Protein AF-A0AAP0M614-F1 (afdb_monomer)

Mean predicted aligned error: 12.53 Å

Organism: NCBI:txid2935761

Foldseek 3Di:
DPVVVLVVLVVQLVVLCCCPVPPHLCSVVVVVDDSVRSVVSNVVSVVSPPPDVVNVCVVPDPPPDDDDD

Structure (mmCIF, N/CA/C/O backbone):
data_AF-A0AAP0M614-F1
#
_entry.id   AF-A0AAP0M614-F1
#
loop_
_atom_site.group_PDB
_atom_site.id
_atom_site.type_symbol
_atom_site.label_atom_id
_atom_site.label_alt_id
_atom_site.label_comp_id
_atom_site.label_asym_id
_atom_site.label_entity_id
_atom_site.label_seq_id
_atom_site.pdbx_PDB_ins_code
_atom_site.Cartn_x
_atom_site.Cartn_y
_atom_site.Cartn_z
_atom_site.occupancy
_atom_site.B_iso_or_equiv
_atom_site.auth_seq_id
_atom_site.auth_comp_id
_atom_site.auth_asym_id
_atom_site.auth_atom_id
_atom_site.pdbx_PDB_model_num
ATOM 1 N N . MET A 1 1 ? 20.590 -15.206 -13.296 1.00 45.03 1 MET A N 1
ATOM 2 C CA . MET A 1 1 ? 20.209 -15.208 -11.869 1.00 45.03 1 MET A CA 1
ATOM 3 C C . MET A 1 1 ? 19.863 -13.776 -11.469 1.00 45.03 1 MET A C 1
ATOM 5 O O . MET A 1 1 ? 20.657 -13.132 -10.806 1.00 45.03 1 MET A O 1
ATOM 9 N N . GLY A 1 2 ? 18.762 -13.219 -11.984 1.00 54.16 2 GLY A N 1
ATOM 10 C CA . GLY A 1 2 ? 18.483 -11.783 -11.801 1.00 54.16 2 GLY A CA 1
ATOM 11 C C . GLY A 1 2 ? 17.108 -11.288 -12.254 1.00 54.16 2 GLY A C 1
ATOM 12 O O . GLY A 1 2 ? 16.933 -10.083 -12.364 1.00 54.16 2 GLY A O 1
ATOM 13 N N . LEU A 1 3 ? 16.162 -12.188 -12.542 1.00 56.50 3 LEU A N 1
ATOM 14 C CA . LEU A 1 3 ? 14.770 -11.825 -12.848 1.00 56.50 3 LEU A CA 1
ATOM 15 C C . LEU A 1 3 ? 13.817 -12.326 -11.753 1.00 56.50 3 LEU A C 1
ATOM 17 O O . LEU A 1 3 ? 12.945 -11.581 -11.336 1.00 56.50 3 LEU A O 1
ATOM 21 N N . GLU A 1 4 ? 14.073 -13.511 -11.188 1.00 57.88 4 GLU A N 1
ATOM 22 C CA . GLU A 1 4 ? 13.226 -14.100 -10.136 1.00 57.88 4 GLU A CA 1
ATOM 23 C C . GLU A 1 4 ? 13.123 -13.240 -8.860 1.00 57.88 4 GLU A C 1
ATOM 25 O O . GLU A 1 4 ? 12.055 -13.157 -8.265 1.00 57.88 4 GLU A O 1
ATOM 30 N N . GLU A 1 5 ? 14.193 -12.544 -8.462 1.00 59.00 5 GLU A N 1
ATOM 31 C CA . GLU A 1 5 ? 14.165 -11.632 -7.303 1.00 59.00 5 GLU A CA 1
ATOM 32 C C . GLU A 1 5 ? 13.309 -10.384 -7.583 1.00 59.00 5 GLU A C 1
ATOM 34 O O . GLU A 1 5 ? 12.590 -9.898 -6.713 1.00 59.00 5 GLU A O 1
ATOM 39 N N . ALA A 1 6 ? 13.356 -9.876 -8.820 1.00 63.25 6 ALA A N 1
ATOM 40 C CA . ALA A 1 6 ? 12.578 -8.711 -9.227 1.00 63.25 6 ALA A CA 1
ATOM 41 C C . ALA A 1 6 ? 11.080 -9.040 -9.319 1.00 63.25 6 ALA A C 1
ATOM 43 O O . ALA A 1 6 ? 10.256 -8.205 -8.947 1.00 63.25 6 ALA A O 1
ATOM 44 N N . ASP A 1 7 ? 10.734 -10.256 -9.750 1.00 72.19 7 ASP A N 1
ATOM 45 C CA . ASP A 1 7 ? 9.348 -10.732 -9.790 1.00 72.19 7 ASP A CA 1
ATOM 46 C C . ASP A 1 7 ? 8.758 -10.864 -8.376 1.00 72.19 7 ASP A C 1
ATOM 48 O O . ASP A 1 7 ? 7.656 -10.379 -8.121 1.00 72.19 7 ASP A O 1
ATOM 52 N N . ILE A 1 8 ? 9.518 -11.412 -7.417 1.00 79.38 8 ILE A N 1
ATOM 53 C CA . ILE A 1 8 ? 9.081 -11.511 -6.012 1.00 79.38 8 ILE A CA 1
ATOM 54 C C . ILE A 1 8 ? 8.840 -10.121 -5.411 1.00 79.38 8 ILE A C 1
ATOM 56 O O . ILE A 1 8 ? 7.834 -9.907 -4.731 1.00 79.38 8 ILE A O 1
ATOM 60 N N . VAL A 1 9 ? 9.737 -9.164 -5.667 1.00 81.06 9 VAL A N 1
ATOM 61 C CA . VAL A 1 9 ? 9.579 -7.781 -5.192 1.00 81.06 9 VAL A CA 1
ATOM 62 C C . VAL A 1 9 ? 8.354 -7.118 -5.825 1.00 81.06 9 VAL A C 1
ATOM 64 O O . VAL A 1 9 ? 7.590 -6.456 -5.120 1.00 81.06 9 VAL A O 1
ATOM 67 N N . LEU A 1 10 ? 8.118 -7.330 -7.122 1.00 84.62 10 LEU A N 1
ATOM 68 C CA . LEU A 1 10 ? 6.960 -6.781 -7.826 1.00 84.62 10 LEU A CA 1
ATOM 69 C C . LEU A 1 10 ? 5.640 -7.324 -7.264 1.00 84.62 10 LEU A C 1
ATOM 71 O O . LEU A 1 10 ? 4.719 -6.547 -6.997 1.00 84.62 10 LEU A O 1
ATOM 75 N N . ASP A 1 11 ? 5.544 -8.637 -7.063 1.00 86.94 11 ASP A N 1
ATOM 76 C CA . ASP A 1 11 ? 4.342 -9.270 -6.517 1.00 86.94 11 ASP A CA 1
ATOM 77 C C . ASP A 1 11 ? 4.113 -8.896 -5.049 1.00 86.94 11 ASP A C 1
ATOM 79 O O . ASP A 1 11 ? 2.983 -8.594 -4.653 1.00 86.94 11 ASP A O 1
ATOM 83 N N . CYS A 1 12 ? 5.184 -8.827 -4.252 1.00 88.81 12 CYS A N 1
ATOM 84 C CA . CYS A 1 12 ? 5.123 -8.359 -2.870 1.00 88.81 12 CYS A CA 1
ATOM 85 C C . CYS A 1 12 ? 4.589 -6.922 -2.803 1.00 88.81 12 CYS A C 1
ATOM 87 O O . CYS A 1 12 ? 3.611 -6.646 -2.106 1.00 88.81 12 CYS A O 1
ATOM 89 N N . CYS A 1 13 ? 5.160 -6.010 -3.590 1.00 90.75 13 CYS A N 1
ATOM 90 C CA . CYS A 1 13 ? 4.744 -4.614 -3.577 1.00 90.75 13 CYS A CA 1
ATOM 91 C C . CYS A 1 13 ? 3.343 -4.390 -4.142 1.00 90.75 13 CYS A C 1
ATOM 93 O O . CYS A 1 13 ? 2.623 -3.525 -3.645 1.00 90.75 13 CYS A O 1
ATOM 95 N N . ARG A 1 14 ? 2.897 -5.215 -5.095 1.00 89.06 14 ARG A N 1
ATOM 96 C CA . ARG A 1 14 ? 1.499 -5.228 -5.542 1.00 89.06 14 ARG A CA 1
ATOM 97 C C . ARG A 1 14 ? 0.550 -5.634 -4.411 1.00 89.06 14 ARG A C 1
ATOM 99 O O . ARG A 1 14 ? -0.494 -5.007 -4.242 1.00 89.06 14 ARG A O 1
ATOM 106 N N . ALA A 1 15 ? 0.893 -6.662 -3.635 1.00 89.88 15 ALA A N 1
ATOM 107 C CA . ALA A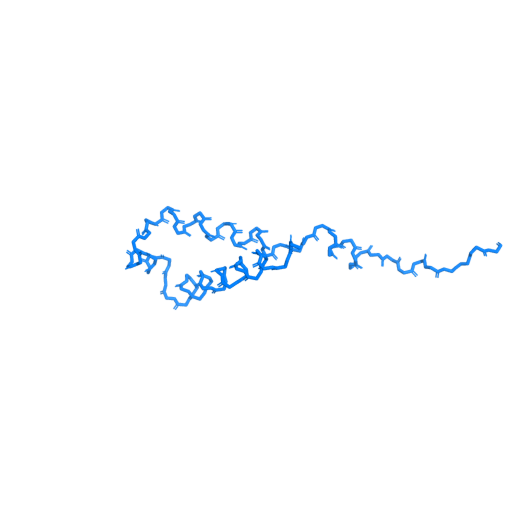 1 15 ? 0.077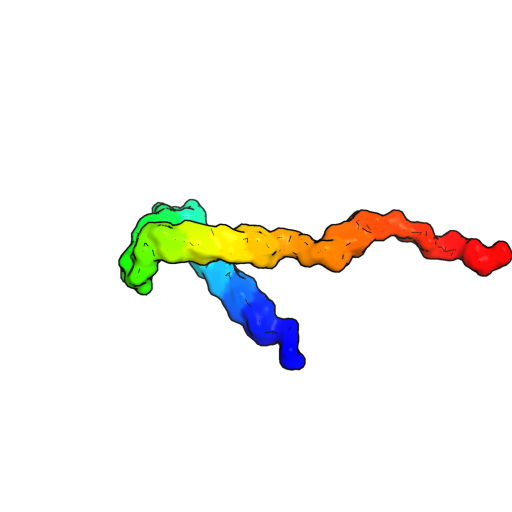 -7.092 -2.502 1.00 89.88 15 ALA A CA 1
ATOM 108 C C . ALA A 1 15 ? -0.009 -6.001 -1.426 1.00 89.88 15 ALA A C 1
ATOM 110 O O . ALA A 1 15 ? -1.104 -5.703 -0.941 1.00 89.88 15 ALA A O 1
ATOM 111 N N . ILE A 1 16 ? 1.123 -5.364 -1.107 1.00 90.00 16 ILE A N 1
ATOM 112 C CA . ILE A 1 16 ? 1.160 -4.216 -0.200 1.00 90.00 16 ILE A CA 1
ATOM 113 C C . ILE A 1 16 ? 0.281 -3.095 -0.755 1.00 90.00 16 ILE A C 1
ATOM 115 O O . ILE A 1 16 ? -0.621 -2.656 -0.054 1.00 90.00 16 ILE A O 1
ATOM 119 N N . ASP A 1 17 ? 0.418 -2.670 -2.009 1.00 87.62 17 ASP A N 1
ATOM 120 C CA . ASP A 1 17 ? -0.441 -1.607 -2.549 1.00 87.62 17 ASP A CA 1
ATOM 121 C C . ASP A 1 17 ? -1.942 -1.919 -2.395 1.00 87.62 17 ASP A C 1
ATOM 123 O O . ASP A 1 17 ? -2.690 -1.114 -1.834 1.00 87.62 17 ASP A O 1
ATOM 127 N N . ILE A 1 18 ? -2.372 -3.133 -2.759 1.00 87.25 18 ILE A N 1
ATOM 128 C CA . ILE A 1 18 ? -3.777 -3.550 -2.656 1.00 87.25 18 ILE A CA 1
ATOM 129 C C . ILE A 1 18 ? -4.290 -3.421 -1.219 1.00 87.25 18 ILE A C 1
ATOM 131 O O . ILE A 1 18 ? -5.302 -2.751 -0.995 1.00 87.25 18 ILE A O 1
ATOM 135 N N . ILE A 1 19 ? -3.590 -4.018 -0.249 1.00 87.44 19 ILE A N 1
ATOM 136 C CA . ILE A 1 19 ? -4.003 -4.033 1.166 1.00 87.44 19 ILE A CA 1
ATOM 137 C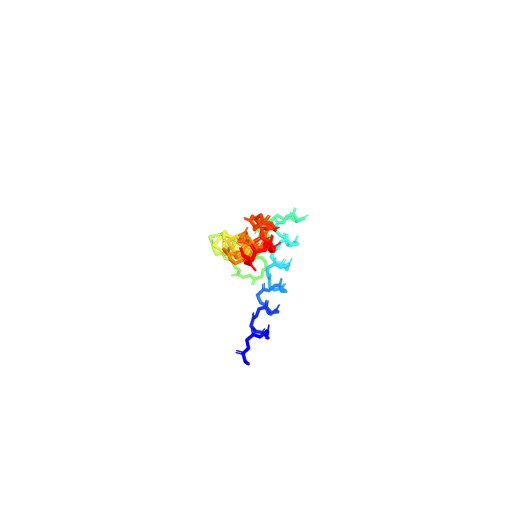 C . ILE A 1 19 ? -4.100 -2.606 1.713 1.00 87.44 19 ILE A C 1
ATOM 139 O O . ILE A 1 19 ? -5.003 -2.248 2.474 1.00 87.44 19 IL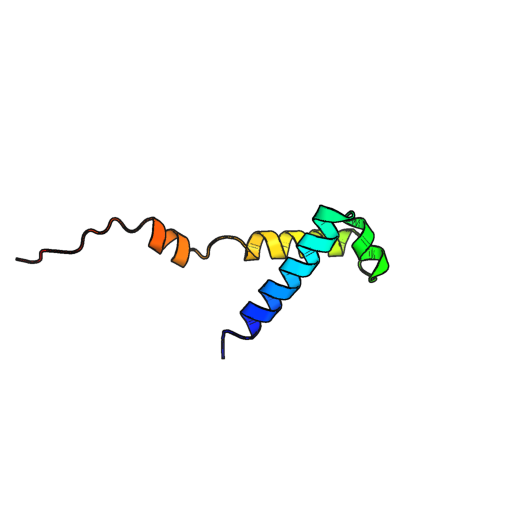E A O 1
ATOM 143 N N . THR A 1 20 ? -3.154 -1.772 1.310 1.00 82.88 20 THR A N 1
ATOM 144 C CA . THR A 1 20 ? -2.830 -0.551 2.032 1.00 82.88 20 THR A CA 1
ATOM 145 C C . THR A 1 20 ? -3.485 0.677 1.366 1.00 82.88 20 THR A C 1
ATOM 147 O O . THR A 1 20 ? -3.682 1.687 2.041 1.00 82.88 20 THR A O 1
ATOM 150 N N . CYS A 1 21 ? -3.871 0.609 0.081 1.00 79.81 21 CYS A N 1
ATOM 151 C CA . CYS A 1 21 ? -4.678 1.620 -0.627 1.00 79.81 21 CYS A CA 1
ATOM 152 C C . CYS A 1 21 ? -6.189 1.327 -0.622 1.00 79.81 21 CYS A C 1
ATOM 154 O O . CYS A 1 21 ? -6.9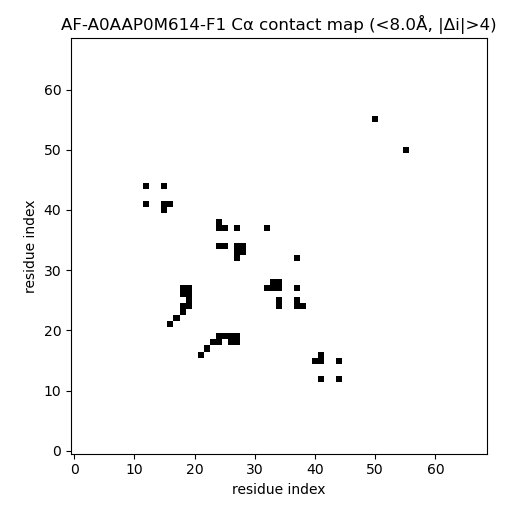73 2.272 -0.586 1.00 79.81 21 CYS A O 1
ATOM 156 N N . ASN A 1 22 ? -6.619 0.057 -0.648 1.00 73.31 22 ASN A N 1
ATOM 157 C CA . ASN A 1 22 ? -8.048 -0.275 -0.790 1.00 73.31 22 ASN A CA 1
ATOM 158 C C . ASN A 1 22 ? -8.754 -0.575 0.535 1.00 73.31 22 ASN A C 1
ATOM 160 O O . ASN A 1 22 ? -9.979 -0.489 0.592 1.00 73.31 22 ASN A O 1
ATOM 164 N N . CYS A 1 23 ? -8.018 -0.943 1.587 1.00 66.88 23 CYS A N 1
ATOM 165 C CA . CYS A 1 23 ? -8.632 -1.360 2.846 1.00 66.88 23 CYS A CA 1
ATOM 166 C C . CYS A 1 23 ? -8.329 -0.397 3.993 1.00 66.88 23 CYS A C 1
ATOM 168 O O . CYS A 1 23 ? -9.265 0.211 4.493 1.00 66.88 23 CYS A O 1
ATOM 170 N N . TRP A 1 24 ? -7.058 -0.269 4.397 1.00 77.12 24 TRP A N 1
ATOM 171 C CA . TRP A 1 24 ? -6.471 0.750 5.295 1.00 77.12 24 TRP A CA 1
ATOM 172 C C . TRP A 1 24 ? -5.088 0.224 5.735 1.00 77.12 24 TRP A C 1
ATOM 174 O O . TRP A 1 24 ? -4.968 -0.982 5.955 1.00 77.12 24 TRP A O 1
ATOM 184 N N . PRO A 1 25 ? -4.050 1.055 5.958 1.00 69.19 25 PRO A N 1
ATOM 185 C CA . PRO A 1 25 ? -2.730 0.563 6.374 1.00 69.19 25 PRO A CA 1
ATOM 186 C C . PRO A 1 25 ? -2.724 -0.308 7.636 1.00 69.19 25 PRO A C 1
ATOM 188 O O . PRO A 1 25 ? -1.952 -1.256 7.743 1.00 69.19 25 PRO A O 1
ATOM 191 N N . ALA A 1 26 ? -3.640 -0.048 8.570 1.00 78.56 26 AL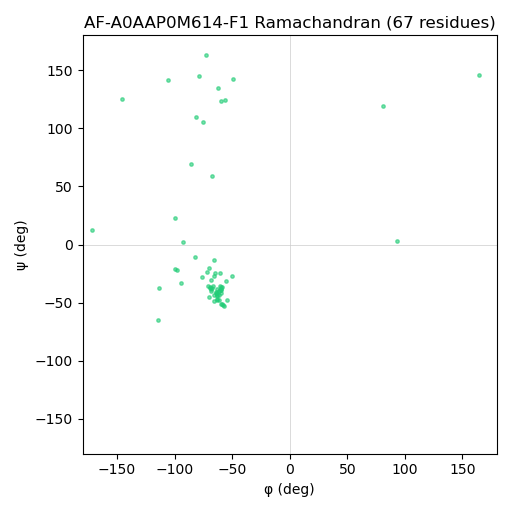A A N 1
ATOM 192 C CA . ALA A 1 26 ? -3.814 -0.872 9.766 1.00 78.56 26 ALA A CA 1
ATOM 193 C C . ALA A 1 26 ? -4.306 -2.301 9.474 1.00 78.56 26 ALA A C 1
ATOM 195 O O . ALA A 1 26 ? -4.207 -3.145 10.355 1.00 78.56 26 ALA A O 1
ATOM 196 N N . MET A 1 27 ? -4.787 -2.626 8.270 1.00 85.81 27 MET A N 1
ATOM 197 C CA . MET A 1 27 ? -5.149 -4.004 7.914 1.00 85.81 27 MET A CA 1
ATOM 198 C C . MET A 1 27 ? -3.928 -4.937 7.894 1.00 85.81 27 MET A C 1
ATOM 200 O O . MET A 1 27 ? -4.069 -6.124 8.181 1.00 85.81 27 MET A O 1
ATOM 204 N N . LEU A 1 28 ? -2.717 -4.402 7.689 1.00 88.50 28 LEU A N 1
ATOM 205 C CA . LEU A 1 28 ? -1.471 -5.166 7.836 1.00 88.50 28 LEU A CA 1
ATOM 206 C C . LEU A 1 28 ? -1.282 -5.719 9.260 1.00 88.50 28 LEU A C 1
ATOM 208 O O . LEU A 1 28 ? -0.664 -6.768 9.428 1.00 88.50 28 LEU A O 1
ATOM 212 N N . THR A 1 29 ? -1.898 -5.100 10.274 1.00 88.12 29 THR A N 1
ATOM 213 C CA . THR A 1 29 ? -1.870 -5.619 11.654 1.00 88.12 29 THR A CA 1
ATOM 214 C C . THR A 1 29 ? -2.586 -6.951 11.819 1.00 88.12 29 THR A C 1
ATOM 216 O O . THR A 1 29 ? -2.185 -7.763 12.648 1.00 88.12 29 THR A O 1
ATOM 219 N N . SER A 1 30 ? -3.576 -7.246 10.970 1.00 89.62 30 SER A N 1
ATOM 220 C CA . SER A 1 30 ? -4.233 -8.560 10.947 1.00 89.62 30 SER A CA 1
ATOM 221 C C . SER A 1 30 ? -3.323 -9.664 10.398 1.00 89.62 30 SER A C 1
ATOM 223 O O . SER A 1 30 ? -3.554 -10.837 10.673 1.00 89.62 30 SER A O 1
ATOM 225 N N . LEU A 1 31 ? -2.276 -9.293 9.653 1.00 90.12 31 LEU A N 1
ATOM 226 C CA . LEU A 1 31 ? -1.235 -10.197 9.156 1.00 90.12 31 LEU A CA 1
ATOM 227 C C . LEU A 1 31 ? -0.024 -10.274 10.103 1.00 90.12 31 LEU A C 1
ATOM 229 O O . LEU A 1 31 ? 0.942 -10.967 9.799 1.00 90.12 31 LEU A O 1
ATOM 233 N N . GLY A 1 32 ? -0.077 -9.583 11.247 1.00 92.38 32 GLY A N 1
ATOM 234 C CA . GLY A 1 32 ? 0.972 -9.598 12.267 1.00 92.38 32 GLY A CA 1
ATOM 235 C C . GLY A 1 32 ? 2.014 -8.486 12.148 1.00 92.38 32 GLY A C 1
ATOM 236 O O . GLY A 1 32 ? 2.928 -8.453 12.964 1.00 92.38 32 GLY A O 1
ATOM 237 N N . PHE A 1 33 ? 1.877 -7.562 11.192 1.00 91.62 33 PHE A N 1
ATOM 238 C CA . PHE A 1 33 ? 2.752 -6.391 11.115 1.00 91.62 33 PHE A CA 1
ATOM 239 C C . PHE A 1 33 ? 2.332 -5.318 12.116 1.00 91.62 33 PHE A C 1
ATOM 241 O O . PHE A 1 33 ? 1.153 -5.059 12.341 1.00 91.62 33 PHE A O 1
ATOM 248 N N . THR A 1 34 ? 3.289 -4.601 12.673 1.00 92.12 34 THR A N 1
ATOM 249 C CA . THR A 1 34 ? 3.013 -3.342 13.361 1.00 92.12 34 THR A CA 1
ATOM 250 C C . THR A 1 34 ? 2.675 -2.238 12.356 1.00 92.12 34 THR A C 1
ATOM 252 O O . THR A 1 34 ? 2.969 -2.322 11.160 1.00 92.12 34 THR A O 1
ATOM 255 N N . ALA A 1 35 ? 2.064 -1.155 12.843 1.00 87.38 35 ALA A N 1
ATOM 256 C CA . ALA A 1 35 ? 1.819 0.022 12.013 1.00 87.38 35 ALA A CA 1
ATOM 257 C C . ALA A 1 35 ? 3.128 0.610 11.452 1.00 87.38 35 ALA A C 1
ATOM 259 O O . ALA A 1 35 ? 3.154 1.067 10.313 1.00 87.38 35 ALA A O 1
ATOM 260 N N . GLU A 1 36 ? 4.217 0.581 12.224 1.00 91.00 36 GLU A N 1
ATOM 261 C CA . GLU A 1 36 ? 5.530 1.058 11.780 1.00 91.00 36 GLU A CA 1
ATOM 262 C C . GLU A 1 36 ? 6.098 0.188 10.652 1.00 91.00 36 GLU A C 1
ATOM 264 O O . GLU A 1 36 ? 6.456 0.713 9.599 1.00 91.00 36 GLU A O 1
ATOM 269 N N . GLU A 1 37 ? 6.081 -1.138 10.803 1.00 91.75 37 GLU A N 1
ATOM 270 C CA . GLU A 1 37 ? 6.543 -2.063 9.758 1.00 91.75 37 GLU A CA 1
ATOM 271 C C . GLU A 1 37 ? 5.745 -1.919 8.457 1.00 91.75 37 GLU A C 1
ATOM 273 O O . GLU A 1 37 ? 6.326 -1.933 7.371 1.00 91.75 37 GLU A O 1
ATOM 278 N N . GLY A 1 38 ? 4.428 -1.706 8.546 1.00 88.44 38 GLY A N 1
ATOM 279 C CA . GLY A 1 38 ? 3.597 -1.442 7.371 1.00 88.44 38 GLY A CA 1
ATOM 280 C C 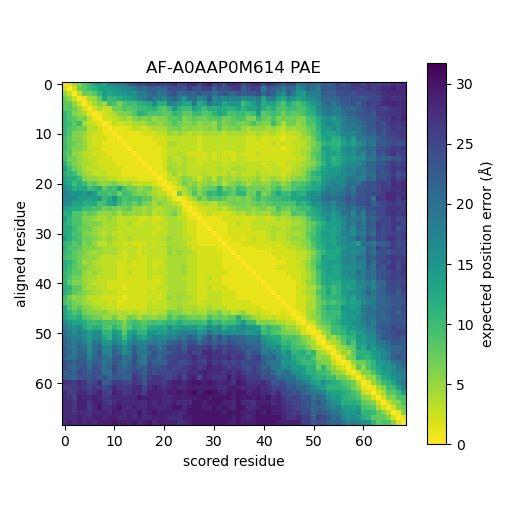. GLY A 1 38 ? 3.974 -0.148 6.638 1.00 88.44 38 GLY A C 1
ATOM 281 O O . GLY A 1 38 ? 3.992 -0.119 5.406 1.00 88.44 38 GLY A O 1
ATOM 282 N N . ASN A 1 39 ? 4.327 0.912 7.372 1.00 87.88 39 ASN A N 1
ATOM 283 C CA . ASN A 1 39 ? 4.818 2.159 6.775 1.00 87.88 39 ASN A CA 1
ATOM 284 C C . ASN A 1 39 ? 6.202 1.981 6.129 1.00 87.88 39 ASN A C 1
ATOM 286 O O . ASN A 1 39 ? 6.444 2.521 5.050 1.00 87.88 39 ASN A O 1
ATOM 290 N N . ILE A 1 40 ? 7.090 1.192 6.743 1.00 90.81 40 ILE A N 1
ATOM 291 C CA . ILE A 1 40 ? 8.411 0.869 6.182 1.00 90.81 40 ILE A CA 1
ATOM 292 C C . ILE A 1 40 ? 8.263 0.092 4.865 1.00 90.81 40 ILE A C 1
ATOM 294 O O . ILE A 1 40 ? 8.882 0.458 3.866 1.00 90.81 40 ILE A O 1
ATOM 298 N N . LEU A 1 41 ? 7.411 -0.940 4.836 1.00 90.00 41 LEU A N 1
ATOM 299 C CA . LEU A 1 41 ? 7.127 -1.731 3.631 1.00 90.00 41 LEU A CA 1
ATOM 300 C C . LEU A 1 41 ? 6.557 -0.874 2.500 1.00 90.00 41 LEU A C 1
ATOM 302 O O . LEU A 1 41 ? 6.979 -1.011 1.353 1.00 90.00 41 LEU A O 1
ATOM 306 N N . ARG A 1 42 ? 5.645 0.051 2.820 1.00 87.12 42 ARG A N 1
ATOM 307 C CA . ARG A 1 42 ? 5.146 1.029 1.848 1.00 87.12 42 ARG A CA 1
ATOM 308 C C . ARG A 1 42 ? 6.288 1.854 1.259 1.00 87.12 42 ARG A C 1
ATOM 310 O O . ARG A 1 42 ? 6.428 1.908 0.043 1.00 87.12 42 ARG A O 1
ATOM 317 N N . GLY A 1 43 ? 7.118 2.448 2.118 1.00 87.44 43 GLY A N 1
ATOM 318 C CA . GLY A 1 43 ? 8.238 3.278 1.680 1.00 87.44 43 GLY A CA 1
ATOM 319 C C . GLY A 1 43 ? 9.233 2.517 0.798 1.00 87.44 43 GLY A C 1
ATOM 320 O O . GLY A 1 43 ? 9.733 3.069 -0.181 1.00 87.44 43 GLY A O 1
ATOM 321 N N . TYR A 1 44 ? 9.475 1.235 1.091 1.00 89.62 44 TYR A N 1
ATOM 322 C CA . TYR A 1 44 ? 10.277 0.361 0.234 1.00 89.62 44 TYR A CA 1
ATOM 323 C C . TYR A 1 44 ? 9.650 0.191 -1.156 1.00 89.62 44 TYR A C 1
ATOM 325 O O . TYR A 1 44 ? 10.331 0.357 -2.167 1.00 89.62 44 TYR A O 1
ATOM 333 N N . CYS A 1 45 ? 8.352 -0.099 -1.217 1.00 88.38 45 CYS A N 1
ATOM 334 C CA . CYS A 1 45 ? 7.652 -0.320 -2.476 1.00 88.38 45 CYS A CA 1
ATOM 335 C C . CYS A 1 45 ? 7.535 0.938 -3.338 1.00 88.38 45 CYS A C 1
ATOM 337 O O . CYS A 1 45 ? 7.705 0.857 -4.557 1.00 88.38 45 CYS A O 1
ATOM 339 N N . ASP A 1 46 ? 7.329 2.101 -2.722 1.00 84.94 46 ASP A N 1
ATOM 340 C CA . ASP A 1 46 ? 7.314 3.385 -3.424 1.00 84.94 46 ASP A CA 1
ATOM 341 C C . ASP A 1 46 ? 8.690 3.685 -4.046 1.00 84.94 46 ASP A C 1
ATOM 343 O O . ASP A 1 46 ? 8.784 4.097 -5.204 1.00 84.94 46 ASP A O 1
ATOM 347 N N . ALA A 1 47 ? 9.775 3.403 -3.314 1.00 83.81 47 ALA A N 1
ATOM 348 C CA . ALA A 1 47 ? 11.142 3.552 -3.810 1.00 83.81 47 ALA A CA 1
ATOM 349 C C . ALA A 1 47 ? 11.498 2.522 -4.896 1.00 83.81 47 ALA A C 1
ATOM 351 O O . ALA A 1 47 ? 12.178 2.861 -5.863 1.00 83.81 47 ALA A O 1
ATOM 352 N N . SER A 1 48 ? 11.019 1.281 -4.771 1.00 74.94 48 SER A N 1
ATOM 353 C CA . SER A 1 48 ? 11.220 0.223 -5.768 1.00 74.94 48 SER A CA 1
ATOM 354 C C . SER A 1 48 ? 10.406 0.442 -7.048 1.00 74.94 48 SER A C 1
ATOM 356 O O . SER A 1 48 ? 10.779 -0.074 -8.100 1.00 74.94 48 SER A O 1
ATOM 358 N N . SER A 1 49 ? 9.305 1.194 -6.970 1.00 68.44 49 SER A N 1
ATOM 359 C CA . SER A 1 49 ? 8.478 1.575 -8.124 1.00 68.44 49 SER A CA 1
ATOM 360 C C . SER A 1 49 ? 9.038 2.782 -8.879 1.00 68.44 49 SER A C 1
ATOM 362 O O . SER A 1 49 ? 8.573 3.094 -9.979 1.00 68.44 49 SER A O 1
ATOM 364 N N . ALA A 1 50 ? 10.037 3.473 -8.318 1.00 64.94 50 ALA A N 1
ATOM 365 C CA . ALA A 1 50 ? 10.719 4.546 -9.019 1.00 64.94 50 ALA A CA 1
ATOM 366 C C . ALA A 1 50 ? 11.405 3.982 -10.275 1.00 64.94 50 ALA A C 1
ATOM 368 O O . ALA A 1 50 ? 12.070 2.942 -10.204 1.00 64.94 50 ALA A O 1
ATOM 369 N N . PRO A 1 51 ? 11.278 4.651 -11.437 1.00 58.38 51 PRO A N 1
ATOM 370 C CA . PRO A 1 51 ? 11.987 4.224 -12.627 1.00 58.38 51 PRO A CA 1
ATOM 371 C C . PRO A 1 51 ? 13.477 4.182 -12.301 1.00 58.38 51 PRO A C 1
ATOM 373 O O . PRO A 1 51 ? 14.054 5.177 -11.855 1.00 58.38 51 PRO A O 1
ATOM 376 N N . SER A 1 52 ? 14.097 3.020 -12.520 1.00 58.81 52 SER A N 1
ATOM 377 C CA . SER A 1 52 ? 15.544 2.885 -12.384 1.00 58.81 52 SER A CA 1
ATOM 378 C C . SER A 1 52 ? 16.214 4.020 -13.173 1.00 58.81 52 SER A C 1
ATOM 380 O O . SER A 1 52 ? 15.726 4.355 -14.259 1.00 58.81 52 SER A O 1
ATOM 382 N N . PRO A 1 53 ? 17.319 4.621 -12.697 1.00 57.47 53 PRO A N 1
ATOM 383 C CA . PRO A 1 53 ? 18.016 5.680 -13.430 1.00 57.47 53 PRO A CA 1
ATOM 384 C C . PRO A 1 53 ? 18.307 5.317 -14.897 1.00 57.47 53 PRO A C 1
ATOM 386 O O . PRO A 1 53 ? 18.329 6.193 -15.757 1.00 57.47 53 PRO A O 1
ATOM 389 N N . GLY A 1 54 ? 18.446 4.020 -15.207 1.00 57.06 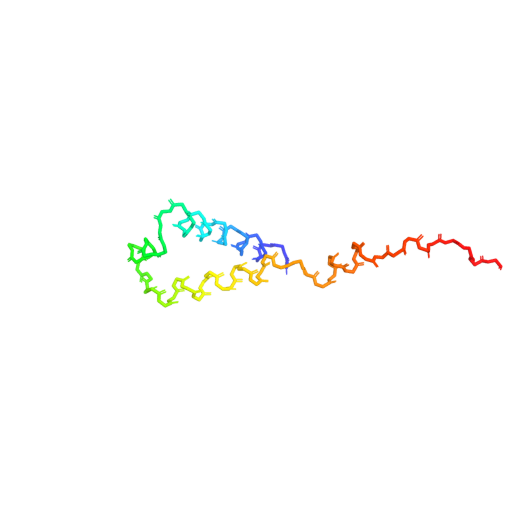54 GLY A N 1
ATOM 390 C CA . GLY A 1 54 ? 18.551 3.515 -16.578 1.00 57.06 54 GLY A CA 1
ATOM 391 C C . GLY A 1 54 ? 17.284 3.693 -17.429 1.00 57.06 54 GLY A C 1
ATOM 392 O O . GLY A 1 54 ? 17.395 4.000 -18.609 1.00 57.06 54 GLY A O 1
ATOM 393 N N . VAL A 1 55 ? 16.083 3.571 -16.856 1.00 54.53 55 VAL A N 1
ATOM 394 C CA . VAL A 1 55 ? 14.808 3.828 -17.552 1.00 54.53 55 VAL A CA 1
ATOM 395 C C . VAL A 1 55 ? 14.642 5.320 -17.822 1.00 54.53 55 VAL A C 1
ATOM 397 O O . VAL A 1 55 ? 14.336 5.687 -18.950 1.00 54.53 55 VAL A O 1
ATOM 400 N N . LEU A 1 56 ? 14.923 6.188 -16.842 1.00 54.31 56 LEU A N 1
ATOM 401 C CA . LEU A 1 56 ? 14.919 7.646 -17.046 1.00 54.31 56 LEU A CA 1
ATOM 402 C C . LEU A 1 56 ? 15.922 8.078 -18.123 1.00 54.31 56 LEU A C 1
ATOM 404 O O . LEU A 1 56 ? 15.602 8.938 -18.944 1.00 54.31 56 LEU A O 1
ATOM 408 N N . ALA A 1 57 ? 17.098 7.443 -18.167 1.00 52.94 57 ALA A N 1
ATOM 409 C CA . ALA A 1 57 ? 18.069 7.659 -19.230 1.00 52.94 57 ALA A CA 1
ATOM 410 C C . ALA A 1 57 ? 17.509 7.265 -20.605 1.00 52.94 57 ALA A C 1
ATOM 412 O O . ALA A 1 57 ? 17.717 8.019 -21.545 1.00 52.94 57 ALA A O 1
ATOM 413 N N . VAL A 1 58 ? 16.750 6.166 -20.724 1.00 57.66 58 VAL A N 1
ATOM 414 C CA . VAL A 1 58 ? 16.092 5.749 -21.981 1.00 57.66 58 VAL A CA 1
ATOM 415 C C . VAL A 1 58 ? 15.044 6.765 -22.451 1.00 57.66 58 VAL A C 1
ATOM 417 O O . VAL A 1 58 ? 14.987 7.056 -23.645 1.00 57.66 58 VAL A O 1
ATOM 420 N N . ILE A 1 59 ? 14.235 7.339 -21.548 1.00 56.97 59 ILE A N 1
ATOM 421 C CA . ILE A 1 59 ? 13.193 8.314 -21.941 1.00 56.97 59 ILE A CA 1
ATOM 422 C C . ILE A 1 59 ? 13.788 9.701 -22.254 1.00 56.97 59 ILE A C 1
ATOM 424 O O . ILE A 1 59 ? 13.243 10.429 -23.079 1.00 56.97 59 ILE A O 1
ATOM 428 N N . TYR A 1 60 ? 14.922 10.057 -21.638 1.00 53.09 60 TYR A N 1
ATOM 429 C CA . TYR A 1 60 ? 15.671 11.295 -21.899 1.00 53.09 60 TYR A CA 1
ATOM 430 C C . TYR A 1 60 ? 16.880 11.078 -22.832 1.00 53.09 60 TYR A C 1
ATOM 432 O O . TYR A 1 60 ? 17.819 11.869 -22.819 1.00 53.09 60 TYR A O 1
ATOM 440 N N . GLN A 1 61 ? 16.917 10.032 -23.667 1.00 49.28 61 GLN A N 1
ATOM 441 C CA . GLN A 1 61 ? 17.872 10.028 -24.781 1.00 49.28 61 GLN A CA 1
ATOM 442 C C . GLN A 1 61 ? 17.273 10.855 -25.923 1.00 49.28 61 GLN A C 1
ATOM 444 O O . GLN A 1 61 ? 16.326 10.392 -26.568 1.00 49.28 61 GLN A O 1
ATOM 449 N N . PRO A 1 62 ? 17.803 12.054 -26.244 1.00 50.19 62 PRO A N 1
ATOM 450 C CA . PRO A 1 62 ? 17.550 12.601 -27.561 1.00 50.19 62 PRO A CA 1
ATOM 451 C C . PRO A 1 62 ? 18.128 11.580 -28.541 1.00 50.19 62 PRO A C 1
ATOM 453 O O . PRO A 1 62 ? 19.294 11.200 -28.437 1.00 50.19 62 PRO A O 1
ATOM 456 N N . GLN A 1 63 ? 17.302 11.089 -29.457 1.00 57.91 63 GLN A N 1
ATOM 457 C CA . GLN A 1 63 ? 17.692 10.175 -30.528 1.00 57.91 63 GLN A CA 1
ATOM 458 C C . GLN A 1 63 ? 18.617 10.892 -31.535 1.00 57.91 63 GLN A C 1
ATOM 460 O O . GLN A 1 63 ? 18.298 11.005 -32.714 1.00 57.91 63 GLN A O 1
ATOM 465 N N . VAL A 1 64 ? 19.767 11.411 -31.098 1.00 53.75 64 VAL A N 1
ATOM 466 C CA . VAL A 1 64 ? 20.847 11.882 -31.973 1.00 53.75 64 VAL A CA 1
ATOM 467 C C . VAL A 1 64 ? 21.727 10.692 -32.321 1.00 53.75 64 VAL A C 1
ATOM 469 O O . VAL A 1 64 ? 22.864 10.561 -31.882 1.00 53.75 64 VAL A O 1
ATOM 472 N N . SER A 1 65 ? 21.171 9.780 -33.114 1.00 56.03 65 SER A N 1
ATOM 473 C CA . SER A 1 65 ? 21.985 8.885 -33.926 1.00 56.03 65 SER A CA 1
ATOM 474 C C . SER A 1 65 ? 21.916 9.323 -35.378 1.00 56.03 65 SER A C 1
ATOM 476 O O . SER A 1 65 ? 20.840 9.655 -35.868 1.00 56.03 65 SER A O 1
ATOM 478 N N . LYS A 1 66 ? 23.080 9.206 -36.035 1.00 51.41 66 LYS A N 1
ATOM 479 C CA . LYS A 1 66 ? 23.441 9.527 -37.429 1.00 51.41 66 LYS A CA 1
ATOM 480 C C . LYS A 1 66 ? 23.728 11.020 -37.650 1.00 51.41 66 LYS A C 1
ATOM 482 O O . LYS A 1 66 ? 22.859 11.843 -37.439 1.00 51.41 66 LYS A O 1
ATOM 487 N N . ILE A 1 67 ? 24.923 11.451 -38.067 1.00 47.34 67 ILE A N 1
ATOM 488 C CA . ILE A 1 67 ? 25.893 10.830 -38.980 1.00 47.34 67 ILE A CA 1
ATOM 489 C C . ILE A 1 67 ? 27.324 11.186 -38.524 1.00 47.34 67 ILE A C 1
ATOM 491 O O . ILE A 1 67 ? 27.654 12.361 -38.408 1.00 47.34 67 ILE A O 1
ATOM 495 N N . LEU A 1 68 ? 28.172 10.177 -38.300 1.00 53.12 68 LEU A N 1
ATOM 496 C CA . LEU A 1 68 ? 29.615 10.313 -38.510 1.00 53.12 68 LEU A CA 1
ATOM 497 C C . LEU A 1 68 ? 29.823 10.270 -40.030 1.00 53.12 68 LEU A C 1
ATOM 499 O O . LEU A 1 68 ? 29.644 9.208 -40.628 1.00 53.12 68 LEU A O 1
ATOM 503 N N . ALA A 1 69 ? 30.102 11.419 -40.639 1.00 45.19 69 ALA A N 1
ATOM 504 C CA . ALA A 1 69 ? 30.644 11.553 -41.989 1.00 45.19 69 ALA A CA 1
ATOM 505 C C . ALA A 1 69 ? 31.679 12.676 -41.970 1.00 45.19 69 ALA A C 1
ATOM 507 O O . ALA A 1 69 ? 31.365 13.731 -41.372 1.00 45.19 69 ALA A O 1
#

Sequence (69 aa):
MGLEEADIVLDCCRAIDIITCNCWPAMLTSLGFTAEEGNILRGYCDASSAPSPGVLAVIYQPQVSKILA

Radius of gyration: 18.24 Å; Cα contacts (8 Å, |Δi|>4): 29; chains: 1; bounding box: 39×28×55 Å

Solvent-accessible surface area (backbone atoms only — not comparable to full-atom values): 4264 Å² total; per-residue (Å²): 143,78,56,71,68,56,51,53,51,50,53,50,39,51,52,50,49,52,48,43,74,74,75,37,55,66,57,43,44,82,76,71,39,52,69,65,56,45,52,50,52,48,54,49,36,59,60,70,67,46,72,51,72,67,54,53,48,64,76,67,50,79,85,82,71,86,78,96,124

InterPro domains:
  IPR008502 Prolamin-like domain [PF05617] (8-46)
  IPR044711 Egg cell-secreted protein 1.1-1.5 [PTHR35293] (5-50)

pLDDT: mean 73.61, std 15.82, range [45.03, 92.38]

Secondary struc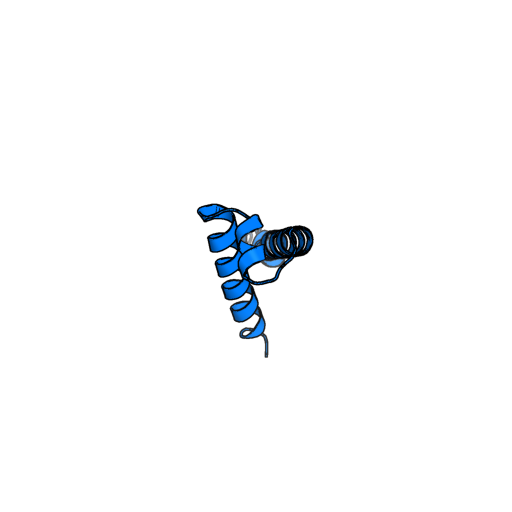ture (DSSP, 8-state):
--SHHHHHHHHHHHHHHHHHHHT-GGGGGGGT--HHHHHHHHHHHHHHTSPPHHHHHHHT---------